Protein AF-A0A821RDU0-F1 (afdb_monomer_lite)

Secondary structure (DSSP, 8-state):
---TT--SSSTTPBPTT-EE--SSGGG---EE-HHHHHHHHHHHHTGGGGB-S-HHHH-TTPBPTT-EE--SSTT---EE-HHHHHHHHHHHHTHHHHB--SPPPPTTEEE--SSTT---EEEHHHHHHHHHHHHTGGGS----

Sequence (144 aa):
RRN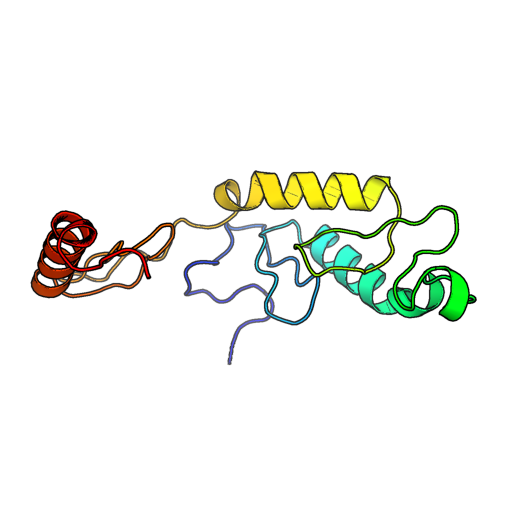PLGGDYGVDTCKQGYVWREAYSSNDHVCVLPETRTQARNDNNQAANRRNPSRFVYGPLTCQ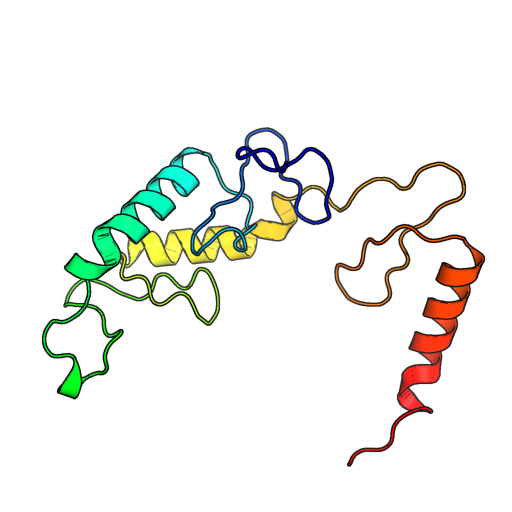NGFVWREADDYDYICVTPATRRQTSADNAAASSRSRPGHTCISGYYTRNAYLNDFVCVTVGVKIQVIIDNLAATSRWIYG

Structure (mmCIF, N/CA/C/O backbone):
data_AF-A0A821RDU0-F1
#
_entry.id   AF-A0A821RDU0-F1
#
loop_
_atom_site.group_PDB
_atom_site.id
_atom_site.type_symbol
_atom_site.label_atom_id
_atom_site.label_alt_id
_atom_site.label_comp_id
_atom_site.label_asym_id
_atom_site.label_entity_id
_atom_site.label_seq_id
_atom_site.pdbx_PDB_ins_code
_atom_site.Cartn_x
_atom_site.Cartn_y
_atom_site.Cartn_z
_atom_site.occupancy
_atom_site.B_iso_or_equiv
_atom_site.auth_seq_id
_atom_site.auth_comp_id
_atom_site.auth_asym_id
_atom_site.auth_atom_id
_atom_site.pdbx_PDB_model_num
ATOM 1 N N . ARG A 1 1 ? -0.500 18.670 12.626 1.00 35.50 1 ARG A N 1
ATOM 2 C CA . ARG A 1 1 ? 0.550 18.360 11.620 1.00 35.50 1 ARG A CA 1
ATOM 3 C C . ARG A 1 1 ? 0.952 16.903 11.826 1.00 35.50 1 ARG A C 1
ATOM 5 O O . ARG A 1 1 ? 1.185 16.545 12.970 1.00 35.50 1 ARG A O 1
ATOM 12 N N . ARG A 1 2 ? 0.917 16.060 10.785 1.00 41.12 2 ARG A N 1
ATOM 13 C CA . ARG A 1 2 ? 1.201 14.614 10.895 1.00 41.12 2 ARG A CA 1
ATOM 14 C C . ARG A 1 2 ? 2.714 14.373 10.999 1.00 41.12 2 ARG A C 1
ATOM 16 O O . ARG A 1 2 ? 3.472 15.035 10.296 1.00 41.12 2 ARG A O 1
ATOM 23 N N . ASN A 1 3 ? 3.122 13.489 11.912 1.00 39.72 3 ASN A N 1
ATOM 24 C CA . ASN A 1 3 ? 4.520 13.151 12.188 1.00 39.72 3 ASN A CA 1
ATOM 25 C C . ASN A 1 3 ? 5.080 12.273 11.047 1.00 39.72 3 ASN A C 1
ATOM 27 O O . ASN A 1 3 ? 4.481 11.235 10.762 1.00 39.72 3 ASN A O 1
ATOM 31 N N . PRO A 1 4 ? 6.210 12.640 10.415 1.00 42.38 4 PRO A N 1
ATOM 32 C CA . PRO A 1 4 ? 6.855 11.857 9.357 1.00 42.38 4 PRO A CA 1
ATOM 33 C C . PRO A 1 4 ? 7.444 10.515 9.830 1.00 42.38 4 PRO A C 1
ATOM 35 O O . PRO A 1 4 ? 8.150 9.870 9.069 1.00 42.38 4 PRO A O 1
ATOM 38 N N . LEU A 1 5 ? 7.206 10.076 11.067 1.00 46.34 5 LEU A N 1
ATOM 39 C CA . LEU A 1 5 ? 7.528 8.728 11.558 1.00 46.34 5 LEU A CA 1
ATOM 40 C C . LEU A 1 5 ? 6.304 7.790 11.604 1.00 46.34 5 LEU A C 1
ATOM 42 O O . LEU A 1 5 ? 6.412 6.680 12.114 1.00 46.34 5 LEU A O 1
ATOM 46 N N . GLY A 1 6 ? 5.160 8.220 11.058 1.00 45.56 6 GLY A N 1
ATOM 47 C CA . GLY A 1 6 ? 3.860 7.605 11.324 1.00 45.56 6 GLY A CA 1
ATOM 48 C C . GLY A 1 6 ? 3.299 8.197 12.615 1.00 45.56 6 GLY A C 1
ATOM 49 O O . GLY A 1 6 ? 3.903 8.096 13.677 1.00 45.56 6 GLY A O 1
ATOM 50 N N . GLY A 1 7 ? 2.187 8.922 12.517 1.00 40.19 7 GLY A N 1
ATOM 51 C CA . GLY A 1 7 ? 1.589 9.587 13.675 1.00 40.19 7 GLY A CA 1
ATOM 52 C C . GLY A 1 7 ? 1.084 8.600 14.732 1.00 40.19 7 GLY A C 1
ATOM 53 O O . GLY A 1 7 ? 0.632 7.503 14.405 1.00 40.19 7 GLY A O 1
ATOM 54 N N . ASP A 1 8 ? 1.088 9.047 15.991 1.00 41.47 8 ASP A N 1
ATOM 55 C CA . ASP A 1 8 ? 0.670 8.279 17.175 1.00 41.47 8 ASP A CA 1
ATOM 56 C C . ASP A 1 8 ? -0.808 7.830 17.160 1.00 41.47 8 ASP A C 1
ATOM 58 O O . ASP A 1 8 ? -1.220 7.050 18.017 1.00 41.47 8 ASP A O 1
ATOM 62 N N . TYR A 1 9 ? -1.616 8.289 16.193 1.00 44.44 9 TYR A N 1
ATOM 63 C CA . TYR A 1 9 ? -3.057 8.031 16.135 1.00 44.44 9 TYR A CA 1
ATOM 64 C C . TYR A 1 9 ? -3.545 7.811 14.691 1.00 44.44 9 TYR A C 1
ATOM 66 O O . TYR A 1 9 ? -3.431 8.706 13.850 1.00 44.44 9 TYR A O 1
ATOM 74 N N . GLY A 1 10 ? -4.114 6.630 14.414 1.00 52.09 10 GLY A N 1
ATOM 75 C CA . GLY A 1 10 ? -4.744 6.265 13.138 1.00 52.09 10 GLY A CA 1
ATOM 76 C C . GLY A 1 10 ? -4.881 4.749 12.946 1.00 52.09 10 GLY A C 1
ATOM 77 O O . GLY A 1 10 ? -4.314 3.969 13.702 1.00 52.09 10 GLY A O 1
ATOM 78 N N . VAL A 1 11 ? -5.649 4.319 11.940 1.00 54.44 11 VAL A N 1
ATOM 79 C CA . VAL A 1 11 ? -5.819 2.890 11.587 1.00 54.44 11 VAL A CA 1
ATOM 80 C C . VAL A 1 11 ? -4.557 2.254 11.001 1.00 54.44 11 VAL A C 1
ATOM 82 O O . VAL A 1 11 ? -4.405 1.038 11.043 1.00 54.44 11 VAL A O 1
ATOM 85 N N . ASP A 1 12 ? -3.628 3.094 10.544 1.00 62.03 12 ASP A N 1
ATOM 86 C CA . ASP A 1 12 ? -2.384 2.674 9.912 1.00 62.03 12 ASP A CA 1
ATOM 87 C C . ASP A 1 12 ? -1.159 2.855 10.826 1.00 62.03 12 ASP A C 1
ATOM 89 O O . ASP A 1 12 ? -0.027 2.838 10.354 1.00 62.03 12 ASP A O 1
ATOM 93 N N . THR A 1 13 ? -1.328 3.073 12.136 1.00 78.00 13 THR A N 1
ATOM 94 C CA . THR A 1 13 ? -0.182 3.281 13.039 1.00 78.00 13 THR A CA 1
ATOM 95 C C . THR A 1 13 ? 0.741 2.061 13.035 1.00 78.00 13 THR A C 1
ATOM 97 O O . THR A 1 13 ? 0.316 0.943 13.323 1.00 78.00 13 THR A O 1
ATOM 100 N N . CYS A 1 14 ? 2.029 2.265 12.762 1.00 84.50 14 CYS A N 1
ATOM 101 C CA . CYS A 1 14 ? 2.999 1.177 12.757 1.00 84.50 14 CYS A CA 1
ATOM 102 C C . CYS A 1 14 ? 3.358 0.691 14.165 1.00 84.50 14 CYS A C 1
ATOM 104 O O . CYS A 1 14 ? 3.366 1.450 15.138 1.00 84.50 14 CYS A O 1
ATOM 106 N N . LYS A 1 15 ? 3.666 -0.607 14.290 1.00 84.94 15 LYS A N 1
ATOM 107 C CA . LYS A 1 15 ? 4.288 -1.153 15.503 1.00 84.94 15 LYS A CA 1
ATOM 108 C C . LYS A 1 15 ? 5.652 -0.491 15.729 1.00 84.94 15 LYS A C 1
ATOM 110 O O . LYS A 1 15 ? 6.284 -0.012 14.793 1.00 84.94 15 LYS A O 1
ATOM 115 N N . GLN A 1 16 ? 6.120 -0.488 16.978 1.00 84.06 16 GLN A N 1
ATOM 116 C CA . GLN A 1 16 ? 7.438 0.060 17.312 1.00 84.06 16 GLN A CA 1
ATOM 117 C C . GLN A 1 16 ? 8.528 -0.603 16.454 1.00 84.06 16 GLN A C 1
ATOM 119 O O . GLN A 1 16 ? 8.521 -1.821 16.287 1.00 84.06 16 GLN A O 1
ATOM 124 N N . GLY A 1 17 ? 9.438 0.207 15.907 1.00 85.88 17 GLY A N 1
ATOM 125 C CA . GLY A 1 17 ? 10.486 -0.244 14.983 1.00 85.88 17 GLY A CA 1
ATOM 126 C C . GLY A 1 17 ? 10.076 -0.258 13.505 1.00 85.88 17 GLY A C 1
ATOM 127 O O . GLY A 1 17 ? 10.941 -0.431 12.653 1.00 85.88 17 GLY A O 1
ATOM 128 N N . TYR A 1 18 ? 8.799 -0.022 13.193 1.00 89.88 18 TYR A N 1
ATOM 129 C CA . TYR A 1 18 ? 8.298 0.117 11.827 1.00 89.88 18 TYR A CA 1
ATOM 130 C C . TYR A 1 18 ? 7.851 1.553 11.545 1.00 89.88 18 TYR A C 1
ATOM 132 O O . TYR A 1 18 ? 7.425 2.278 12.443 1.00 89.88 18 TYR A O 1
ATOM 140 N N . VAL A 1 19 ? 7.919 1.943 10.277 1.00 89.75 19 VAL A N 1
ATOM 141 C CA . VAL A 1 19 ? 7.466 3.235 9.749 1.00 89.75 19 VAL A CA 1
ATOM 142 C C . VAL A 1 19 ? 6.682 3.016 8.457 1.00 89.75 19 VAL A C 1
ATOM 144 O O . VAL A 1 19 ? 6.823 1.973 7.817 1.00 89.75 19 VAL A O 1
ATOM 147 N N . TRP A 1 20 ? 5.872 3.991 8.044 1.00 89.69 20 TRP A N 1
ATOM 148 C CA . TRP A 1 20 ? 5.238 3.951 6.724 1.00 89.69 20 TRP A CA 1
ATOM 149 C C . TRP A 1 20 ? 6.289 3.918 5.619 1.00 89.69 20 TRP A C 1
ATOM 151 O O . TRP A 1 20 ? 7.280 4.650 5.669 1.00 89.69 20 TRP A O 1
ATOM 161 N N . ARG A 1 21 ? 6.070 3.059 4.623 1.00 92.25 21 ARG A N 1
ATOM 162 C CA .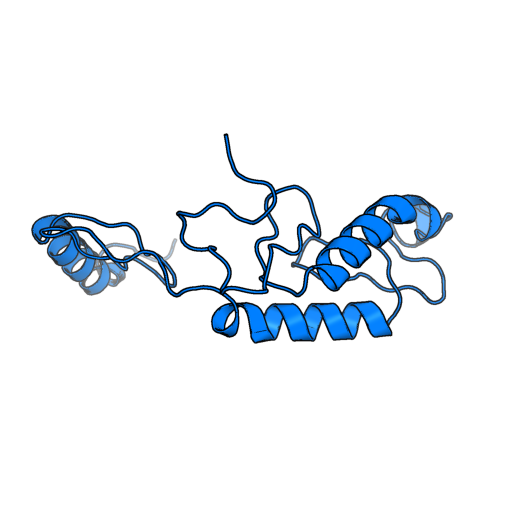 ARG A 1 21 ? 6.958 2.917 3.468 1.00 92.25 21 ARG A CA 1
ATOM 163 C C . ARG A 1 21 ? 6.968 4.164 2.587 1.00 92.25 21 ARG A C 1
ATOM 165 O O . ARG A 1 21 ? 8.028 4.488 2.058 1.00 92.25 21 ARG A O 1
ATOM 172 N N . GLU A 1 22 ? 5.841 4.868 2.462 1.00 90.19 22 GLU A N 1
ATOM 173 C CA . GLU A 1 22 ? 5.725 6.112 1.682 1.00 90.19 22 GLU A CA 1
ATOM 174 C C . GLU A 1 22 ? 6.188 5.943 0.216 1.00 90.19 22 GLU A C 1
ATOM 176 O O . GLU A 1 22 ? 6.834 6.817 -0.370 1.00 90.19 22 GLU A O 1
ATOM 181 N N . ALA A 1 23 ? 5.882 4.790 -0.389 1.00 85.88 23 ALA A N 1
ATOM 182 C CA . ALA A 1 23 ? 6.269 4.425 -1.746 1.00 85.88 23 ALA A CA 1
ATOM 183 C C . ALA A 1 23 ? 5.726 5.386 -2.806 1.00 85.88 23 ALA A C 1
ATOM 185 O O . ALA A 1 23 ? 6.431 5.674 -3.766 1.00 85.88 23 ALA A O 1
ATOM 186 N N . TYR A 1 24 ? 4.520 5.917 -2.649 1.00 79.25 24 TYR A N 1
ATOM 187 C CA . TYR A 1 24 ? 3.938 6.883 -3.576 1.00 79.25 24 TYR A CA 1
ATOM 188 C C . TYR A 1 24 ? 3.125 7.898 -2.782 1.00 79.25 24 TYR A C 1
ATOM 190 O O . TYR A 1 24 ? 2.125 7.572 -2.143 1.00 79.25 24 TYR A O 1
ATOM 198 N N . SER A 1 25 ? 3.551 9.163 -2.813 1.00 68.94 25 SER A N 1
ATOM 199 C CA . SER A 1 25 ? 2.949 10.228 -1.998 1.00 68.94 25 SER A CA 1
ATOM 200 C C . SER A 1 25 ? 2.777 9.823 -0.514 1.00 68.94 25 SER A C 1
ATOM 202 O O . SER A 1 25 ? 3.363 8.853 -0.039 1.00 68.94 25 SER A O 1
ATOM 204 N N . SER A 1 26 ? 2.001 10.577 0.258 1.00 64.81 26 SER A N 1
ATOM 205 C CA . SER A 1 26 ? 1.752 10.296 1.676 1.00 64.81 26 SER A CA 1
ATOM 206 C C . SER A 1 26 ? 0.625 9.280 1.918 1.00 64.81 26 SER A C 1
ATOM 208 O O . SER A 1 26 ? -0.016 9.376 2.956 1.00 64.81 26 SER A O 1
ATOM 210 N N . ASN A 1 27 ? 0.310 8.405 0.955 1.00 76.12 27 ASN A N 1
ATOM 211 C CA . ASN A 1 27 ? -0.842 7.490 1.043 1.00 76.12 27 ASN A CA 1
ATOM 212 C C . ASN A 1 27 ? -0.443 6.014 1.171 1.00 76.12 27 ASN A C 1
ATOM 214 O O . ASN A 1 27 ? -1.278 5.189 1.529 1.00 76.12 27 ASN A O 1
ATOM 218 N N . ASP A 1 28 ? 0.820 5.674 0.911 1.00 86.44 28 ASP A N 1
ATOM 219 C CA . ASP A 1 28 ? 1.328 4.328 1.158 1.00 86.44 28 ASP A CA 1
ATOM 220 C C . ASP A 1 28 ? 1.716 4.148 2.631 1.00 86.44 28 ASP A C 1
ATOM 222 O O . ASP A 1 28 ? 2.813 4.526 3.062 1.00 86.44 28 ASP A O 1
ATOM 226 N N . HIS A 1 29 ? 0.805 3.549 3.394 1.00 85.69 29 HIS A N 1
ATOM 227 C CA . HIS A 1 29 ? 0.972 3.310 4.826 1.00 85.69 29 HIS A CA 1
ATOM 228 C C . HIS A 1 29 ? 1.359 1.869 5.182 1.00 85.69 29 HIS A C 1
ATOM 230 O O . HIS A 1 29 ? 1.215 1.453 6.334 1.00 85.69 29 HIS A O 1
ATOM 236 N N . VAL A 1 30 ? 1.890 1.093 4.232 1.00 89.38 30 VAL A N 1
ATOM 237 C CA . VAL A 1 30 ? 2.449 -0.226 4.552 1.00 89.38 30 VAL A CA 1
ATOM 238 C C . VAL A 1 30 ? 3.610 -0.056 5.535 1.00 89.38 30 VAL A C 1
ATOM 240 O O . VAL A 1 30 ? 4.577 0.659 5.265 1.00 89.38 30 VAL A O 1
ATOM 243 N N . CYS A 1 31 ? 3.509 -0.704 6.696 1.00 90.56 31 CYS A N 1
ATOM 244 C CA . CYS A 1 31 ? 4.524 -0.630 7.740 1.00 90.56 31 CYS A CA 1
ATOM 245 C C . CYS A 1 31 ? 5.742 -1.492 7.387 1.00 90.56 31 CYS A C 1
ATOM 247 O O . CYS A 1 31 ? 5.645 -2.712 7.232 1.00 90.56 31 CYS A O 1
ATOM 249 N N . VAL A 1 32 ? 6.904 -0.852 7.290 1.00 93.69 32 VAL A N 1
ATOM 250 C CA . VAL A 1 32 ? 8.189 -1.452 6.906 1.00 93.69 32 VAL A CA 1
ATOM 251 C C . VAL A 1 32 ? 9.309 -0.974 7.825 1.00 93.69 32 VAL A C 1
ATOM 253 O O . VAL A 1 32 ? 9.105 -0.103 8.670 1.00 93.69 32 VAL A O 1
ATOM 256 N N . LEU A 1 33 ? 10.501 -1.549 7.678 1.00 94.00 33 LEU A N 1
ATOM 257 C CA . LEU A 1 33 ? 11.685 -1.057 8.375 1.00 94.00 33 LEU A CA 1
ATOM 258 C C . LEU A 1 33 ? 12.112 0.328 7.835 1.00 94.00 33 LEU A C 1
ATOM 260 O O . LEU A 1 33 ? 11.874 0.629 6.657 1.00 94.00 33 LEU A O 1
ATOM 264 N N . PRO A 1 34 ? 12.762 1.184 8.648 1.00 93.19 34 PRO A N 1
ATOM 265 C CA . PRO A 1 34 ? 13.231 2.505 8.215 1.00 93.19 34 PRO A CA 1
ATOM 266 C C . PRO A 1 34 ? 14.123 2.491 6.962 1.00 93.19 34 PRO A C 1
ATOM 268 O O . PRO A 1 34 ? 14.075 3.416 6.142 1.00 93.19 34 PRO A O 1
ATOM 271 N N . GLU A 1 35 ? 14.907 1.432 6.779 1.00 95.25 35 GLU A N 1
ATOM 272 C CA . GLU A 1 35 ? 15.771 1.222 5.618 1.00 95.25 35 GLU A CA 1
ATOM 273 C C . GLU A 1 35 ? 14.938 1.035 4.345 1.00 95.25 35 GLU A C 1
ATOM 275 O O . GLU A 1 35 ? 15.230 1.650 3.319 1.00 95.25 35 GLU A O 1
ATOM 280 N N . THR A 1 36 ? 13.845 0.271 4.419 1.00 96.19 36 THR A N 1
ATOM 281 C CA . THR A 1 36 ? 12.917 0.060 3.299 1.00 96.19 36 THR A CA 1
ATOM 282 C C . THR A 1 36 ? 12.217 1.356 2.896 1.00 96.19 36 THR A C 1
ATOM 284 O O . THR A 1 36 ? 12.077 1.630 1.706 1.00 96.19 36 THR A O 1
ATOM 287 N N . ARG A 1 37 ? 11.836 2.212 3.854 1.00 94.75 37 ARG A N 1
ATOM 288 C CA . ARG A 1 37 ? 11.315 3.556 3.540 1.00 94.75 37 ARG A CA 1
ATOM 289 C C . ARG A 1 37 ? 12.351 4.402 2.797 1.00 94.75 37 ARG A C 1
ATOM 291 O O . ARG A 1 37 ? 12.037 5.102 1.835 1.00 94.75 37 ARG A O 1
ATOM 298 N N . THR A 1 38 ? 13.605 4.338 3.239 1.00 95.06 38 THR A N 1
ATOM 299 C CA . THR A 1 38 ? 14.713 5.060 2.597 1.00 95.06 38 THR A CA 1
ATOM 300 C C . THR A 1 38 ? 14.936 4.557 1.171 1.00 95.06 38 THR A C 1
ATOM 302 O O . THR A 1 38 ? 15.068 5.355 0.243 1.00 95.06 38 THR A O 1
ATOM 305 N N . GLN A 1 39 ? 14.895 3.240 0.973 1.00 96.62 39 GLN A N 1
ATOM 306 C CA . GLN A 1 39 ? 14.959 2.621 -0.344 1.00 96.62 39 GLN A CA 1
ATOM 307 C C . GLN A 1 39 ? 13.797 3.074 -1.241 1.00 96.62 39 GLN A C 1
ATOM 309 O O . GLN A 1 39 ? 14.041 3.516 -2.361 1.00 96.62 39 GLN A O 1
ATOM 314 N N . ALA A 1 40 ? 12.556 3.043 -0.747 1.00 94.88 40 ALA A N 1
ATOM 315 C CA . ALA A 1 40 ? 11.378 3.461 -1.504 1.00 94.88 40 ALA A CA 1
ATOM 316 C C . ALA A 1 40 ? 11.489 4.918 -1.986 1.00 94.88 40 ALA A C 1
ATOM 318 O O . ALA A 1 40 ? 11.179 5.220 -3.139 1.00 94.88 40 ALA A O 1
ATOM 319 N N . ARG A 1 41 ? 12.018 5.811 -1.141 1.00 93.81 41 ARG A N 1
ATOM 320 C CA . ARG A 1 41 ? 12.305 7.204 -1.506 1.00 93.81 41 ARG A CA 1
ATOM 321 C C . ARG A 1 41 ? 13.374 7.316 -2.594 1.00 93.81 41 ARG A C 1
ATOM 323 O O . ARG A 1 41 ? 13.225 8.110 -3.521 1.00 93.81 41 ARG A O 1
ATOM 330 N N . ASN A 1 42 ? 14.433 6.516 -2.509 1.00 95.44 42 ASN A N 1
ATOM 331 C CA . ASN A 1 42 ? 15.477 6.479 -3.534 1.00 95.44 42 ASN A CA 1
ATOM 332 C C . ASN A 1 42 ? 14.946 5.943 -4.869 1.00 95.44 42 ASN A C 1
ATOM 334 O O . ASN A 1 42 ? 15.284 6.482 -5.922 1.00 95.44 42 ASN A O 1
ATOM 338 N N . ASP A 1 43 ? 14.081 4.930 -4.833 1.00 95.50 43 ASP A N 1
ATOM 339 C CA . ASP A 1 43 ? 13.422 4.388 -6.020 1.00 95.50 43 ASP A CA 1
ATOM 340 C C . ASP A 1 43 ? 12.540 5.444 -6.703 1.00 95.50 43 ASP A C 1
ATOM 342 O O . ASP A 1 43 ? 12.611 5.604 -7.923 1.00 95.50 43 ASP A O 1
ATOM 346 N N . ASN A 1 44 ? 11.811 6.246 -5.921 1.00 94.00 44 ASN A N 1
ATOM 347 C CA . ASN A 1 44 ? 11.027 7.372 -6.435 1.00 94.00 44 ASN A CA 1
ATOM 348 C C . ASN A 1 44 ? 11.909 8.432 -7.110 1.00 94.00 44 ASN A C 1
ATOM 350 O O . ASN A 1 44 ? 11.601 8.883 -8.212 1.00 94.00 44 ASN A O 1
ATOM 354 N N . ASN A 1 45 ? 13.037 8.788 -6.491 1.00 94.19 45 ASN A N 1
ATOM 355 C CA . ASN A 1 45 ? 13.984 9.757 -7.052 1.00 94.19 45 ASN A CA 1
ATOM 356 C C . ASN A 1 45 ? 14.616 9.273 -8.369 1.00 94.19 45 ASN A C 1
ATOM 358 O O . ASN A 1 45 ? 14.969 10.081 -9.224 1.00 94.19 45 ASN A O 1
ATOM 362 N N . GLN A 1 46 ? 14.751 7.957 -8.550 1.00 93.81 46 GLN A N 1
ATOM 363 C CA . GLN A 1 46 ? 15.324 7.343 -9.752 1.00 93.81 46 GLN A CA 1
ATOM 364 C C . GLN A 1 46 ? 14.276 6.970 -10.809 1.00 93.81 46 GLN A C 1
ATOM 366 O O . GLN A 1 46 ? 14.633 6.444 -11.865 1.00 93.81 46 GLN A O 1
ATOM 371 N N . ALA A 1 47 ? 12.992 7.242 -10.566 1.00 91.38 47 ALA A N 1
ATOM 372 C CA . ALA A 1 47 ? 11.903 6.783 -11.423 1.00 91.38 47 ALA A CA 1
ATOM 373 C C . ALA A 1 47 ? 12.052 7.234 -12.883 1.00 91.38 47 ALA A C 1
ATOM 375 O O . ALA A 1 47 ? 11.819 6.446 -13.798 1.00 91.38 47 ALA A O 1
ATOM 376 N N . ALA A 1 48 ? 12.482 8.478 -13.114 1.00 90.50 48 ALA A N 1
ATOM 377 C CA . ALA A 1 48 ? 12.691 9.004 -14.462 1.00 90.50 48 ALA A CA 1
ATOM 378 C C . ALA A 1 48 ? 13.812 8.267 -15.217 1.00 90.50 48 ALA A C 1
ATOM 380 O O . ALA A 1 48 ? 13.663 8.000 -16.407 1.00 90.50 48 ALA A O 1
ATOM 381 N N . ASN A 1 49 ? 14.883 7.881 -14.516 1.00 92.69 49 ASN A N 1
ATOM 382 C CA . ASN A 1 49 ? 16.065 7.226 -15.089 1.00 92.69 49 ASN A CA 1
ATOM 383 C C . ASN A 1 49 ? 15.839 5.747 -15.424 1.00 92.69 49 ASN A C 1
ATOM 385 O O . ASN A 1 49 ? 16.669 5.136 -16.086 1.00 92.69 49 ASN A O 1
ATOM 389 N N . ARG A 1 50 ? 14.752 5.151 -14.920 1.00 94.06 50 ARG A N 1
ATOM 390 C CA . ARG A 1 50 ? 14.463 3.714 -15.056 1.00 94.06 50 ARG A CA 1
ATOM 391 C C . ARG A 1 50 ? 13.283 3.409 -15.978 1.00 94.06 50 ARG A C 1
ATOM 393 O O . ARG A 1 50 ? 12.945 2.242 -16.185 1.00 94.06 50 ARG A O 1
ATOM 400 N N . ARG A 1 51 ? 12.650 4.443 -16.536 1.00 92.75 51 ARG A N 1
ATOM 401 C CA . ARG A 1 51 ? 11.603 4.309 -17.554 1.00 92.75 51 ARG A CA 1
ATOM 402 C C . ARG A 1 51 ? 12.223 4.147 -18.935 1.00 92.75 51 ARG A C 1
ATOM 404 O O . ARG A 1 51 ? 13.246 4.748 -19.242 1.00 92.75 51 ARG A O 1
ATOM 411 N N . ASN A 1 52 ? 11.565 3.365 -19.779 1.00 87.38 52 ASN A N 1
ATOM 412 C CA . ASN A 1 52 ? 11.956 3.193 -21.166 1.00 87.38 52 ASN A CA 1
ATOM 413 C C . ASN A 1 52 ? 11.842 4.545 -21.910 1.00 87.38 52 ASN A C 1
ATOM 415 O O . ASN A 1 52 ? 10.785 5.185 -21.850 1.00 87.38 52 ASN A O 1
ATOM 419 N N . PRO A 1 53 ? 12.897 5.005 -22.610 1.00 85.19 53 PRO A N 1
ATOM 420 C CA . PRO A 1 53 ? 12.840 6.248 -23.379 1.00 85.19 53 PRO A CA 1
ATOM 421 C C . PRO A 1 53 ? 11.858 6.175 -24.563 1.00 85.19 53 PRO A C 1
ATOM 423 O O . PRO A 1 53 ? 11.295 7.198 -24.952 1.00 85.19 53 PRO A O 1
ATOM 426 N N . SER A 1 54 ? 11.578 4.983 -25.101 1.00 85.31 54 SER A N 1
ATOM 427 C CA . SER A 1 54 ? 10.636 4.741 -26.205 1.00 85.31 54 SER A CA 1
ATOM 428 C C . SER A 1 54 ? 9.172 4.714 -25.735 1.00 85.31 54 SER A C 1
ATOM 430 O O . SER A 1 54 ? 8.466 3.712 -25.870 1.00 85.31 54 SER A O 1
ATOM 432 N N . ARG A 1 55 ? 8.696 5.845 -25.201 1.00 74.94 55 ARG A N 1
ATOM 433 C CA . ARG A 1 55 ? 7.376 5.990 -24.550 1.00 74.94 55 ARG A CA 1
ATOM 434 C C . ARG A 1 55 ? 6.165 5.732 -25.455 1.00 74.94 55 ARG A C 1
ATOM 436 O O . ARG A 1 55 ? 5.097 5.407 -24.949 1.00 74.94 55 ARG A O 1
ATOM 443 N N . PHE A 1 56 ? 6.315 5.872 -26.772 1.00 73.12 56 PHE A N 1
ATOM 444 C CA . PHE A 1 56 ? 5.214 5.736 -27.739 1.00 73.12 56 PHE A CA 1
ATOM 445 C C . PHE A 1 56 ? 4.991 4.305 -28.242 1.00 73.12 56 PHE A C 1
ATOM 447 O O . PHE A 1 56 ? 3.949 4.033 -28.824 1.00 73.12 56 PHE A O 1
ATOM 454 N N . VAL A 1 57 ? 5.951 3.399 -28.029 1.00 77.56 57 VAL A N 1
ATOM 455 C CA . VAL A 1 57 ? 5.865 2.014 -28.528 1.00 77.56 57 VAL A CA 1
ATOM 456 C C . VAL A 1 57 ? 5.272 1.090 -27.470 1.00 77.56 57 VAL A C 1
ATOM 458 O O . VAL A 1 57 ? 4.393 0.291 -27.765 1.00 77.56 57 VAL A O 1
ATOM 461 N N . TYR A 1 58 ? 5.739 1.220 -26.227 1.00 74.88 58 TYR A N 1
ATOM 462 C CA . TYR A 1 58 ? 5.364 0.317 -25.135 1.00 74.88 58 TYR A CA 1
ATOM 463 C C . TYR A 1 58 ? 4.483 0.978 -24.063 1.00 74.88 58 TYR A C 1
ATOM 465 O O . TYR A 1 58 ? 3.944 0.284 -23.203 1.00 74.88 58 TYR A O 1
ATOM 473 N N . GLY A 1 59 ? 4.325 2.305 -24.126 1.00 81.56 59 GLY A N 1
ATOM 474 C CA . GLY A 1 59 ? 3.598 3.119 -23.155 1.00 81.56 59 GLY A CA 1
ATOM 475 C C . GLY A 1 59 ? 4.514 4.016 -22.300 1.00 81.56 59 GLY A C 1
ATOM 476 O O . GLY A 1 59 ? 5.707 3.755 -22.137 1.00 81.56 59 GLY A O 1
ATOM 477 N N . PRO A 1 60 ? 3.976 5.103 -21.716 1.00 82.19 60 PRO A N 1
ATOM 478 C CA . PRO A 1 60 ? 4.772 6.118 -21.016 1.00 82.19 60 PRO A CA 1
ATOM 479 C C . PRO A 1 60 ? 5.349 5.665 -19.664 1.00 82.19 60 PRO A C 1
ATOM 481 O O . PRO A 1 60 ? 6.200 6.361 -19.101 1.00 82.19 60 PRO A O 1
ATOM 484 N N . LEU A 1 61 ? 4.881 4.532 -19.133 1.00 87.75 61 LEU A N 1
ATOM 485 C CA . LEU A 1 61 ? 5.275 3.987 -17.830 1.00 87.75 61 LEU A CA 1
ATOM 486 C C . LEU A 1 61 ? 6.071 2.681 -17.936 1.00 87.75 61 LEU A C 1
ATOM 488 O O . LEU A 1 61 ? 6.427 2.103 -16.912 1.00 87.75 61 LEU A O 1
ATOM 492 N N . THR A 1 62 ? 6.377 2.213 -19.146 1.00 93.06 62 THR A N 1
ATOM 493 C CA . THR A 1 62 ? 7.159 0.990 -19.350 1.00 93.06 62 THR A CA 1
ATOM 494 C C . THR A 1 62 ? 8.542 1.125 -18.725 1.00 93.06 62 THR A C 1
ATOM 496 O O . THR A 1 62 ? 9.210 2.149 -18.882 1.00 93.06 62 THR A O 1
ATOM 499 N N . CYS A 1 63 ? 8.999 0.076 -18.049 1.00 94.81 63 CYS A N 1
ATOM 500 C CA . CYS A 1 63 ? 10.350 0.030 -17.508 1.00 94.81 63 CYS A CA 1
ATOM 501 C C . CYS A 1 63 ? 11.392 -0.279 -18.580 1.00 94.81 63 CYS A C 1
ATOM 503 O O . CYS A 1 63 ? 11.125 -0.977 -19.559 1.00 94.81 63 CYS A O 1
ATOM 505 N N . GLN A 1 64 ? 12.598 0.256 -18.396 1.00 94.38 64 GLN A N 1
ATOM 506 C CA . GLN A 1 64 ? 13.746 -0.147 -19.202 1.00 94.38 64 GLN A CA 1
ATOM 507 C C . GLN A 1 64 ? 14.132 -1.609 -18.912 1.00 94.38 64 GLN A C 1
ATOM 509 O O . GLN A 1 64 ? 13.745 -2.171 -17.884 1.00 94.38 64 GLN A O 1
ATOM 514 N N . ASN A 1 65 ? 14.924 -2.221 -19.797 1.00 93.00 65 ASN A N 1
ATOM 515 C CA . ASN A 1 65 ? 15.389 -3.598 -19.609 1.00 93.00 65 ASN A CA 1
ATOM 516 C C . ASN A 1 65 ? 16.102 -3.762 -18.248 1.00 93.00 65 ASN A C 1
ATOM 518 O O . ASN A 1 65 ? 16.873 -2.897 -17.834 1.00 93.00 65 ASN A O 1
ATOM 522 N N . GLY A 1 66 ? 15.802 -4.853 -17.538 1.00 94.50 66 GLY A N 1
ATOM 523 C CA . GLY A 1 66 ? 16.319 -5.141 -16.197 1.00 94.50 66 GLY A CA 1
ATOM 524 C C . GLY A 1 66 ? 15.497 -4.546 -15.048 1.00 94.50 66 GLY A C 1
ATOM 525 O O . GLY A 1 66 ? 15.774 -4.855 -13.889 1.00 94.50 66 GLY A O 1
ATOM 526 N N . PHE A 1 67 ? 14.470 -3.744 -15.346 1.00 96.88 67 PHE A N 1
ATOM 527 C CA . PHE A 1 67 ? 13.568 -3.160 -14.356 1.00 96.88 67 PHE A CA 1
ATOM 528 C C . PHE A 1 67 ? 12.126 -3.623 -14.567 1.00 96.88 67 PHE A C 1
ATOM 530 O O . PHE A 1 67 ? 11.700 -3.935 -15.677 1.00 96.88 67 PHE A O 1
ATOM 537 N N . VAL A 1 68 ? 11.369 -3.647 -13.477 1.00 96.88 68 VAL A N 1
ATOM 538 C CA . VAL A 1 68 ? 9.950 -4.013 -13.428 1.00 96.88 68 VAL A CA 1
ATOM 539 C C . VAL A 1 68 ? 9.197 -3.006 -12.563 1.00 96.88 68 VAL A C 1
ATOM 541 O O . VAL A 1 68 ? 9.816 -2.317 -11.750 1.00 96.88 68 VAL A O 1
ATOM 544 N N . TRP A 1 69 ? 7.876 -2.914 -12.719 1.00 96.50 69 TRP A N 1
ATOM 545 C CA . TRP A 1 69 ? 7.053 -2.129 -11.798 1.00 96.50 69 TRP A CA 1
ATOM 546 C C . TRP A 1 69 ? 7.182 -2.669 -10.376 1.00 96.50 69 TRP A C 1
ATOM 548 O O . TRP A 1 69 ? 7.264 -3.881 -10.166 1.00 96.50 69 TRP A O 1
ATOM 558 N N . ARG A 1 70 ? 7.265 -1.755 -9.411 1.00 96.44 70 ARG A N 1
ATOM 559 C CA . ARG A 1 70 ? 7.439 -2.085 -7.998 1.00 96.44 70 ARG A CA 1
ATOM 560 C C . ARG A 1 70 ? 6.184 -2.704 -7.397 1.00 96.44 70 ARG A C 1
ATOM 562 O O . ARG A 1 70 ? 6.337 -3.607 -6.580 1.00 96.44 70 ARG A O 1
ATOM 569 N N . GLU A 1 71 ? 5.001 -2.264 -7.832 1.00 95.06 71 GLU A N 1
ATOM 570 C CA . GLU A 1 71 ? 3.704 -2.791 -7.381 1.00 95.06 71 GLU A CA 1
ATOM 571 C C . GLU A 1 71 ? 3.502 -2.634 -5.864 1.00 95.06 71 GLU A C 1
ATOM 573 O O . GLU A 1 71 ? 3.069 -3.553 -5.167 1.00 95.06 71 GLU A O 1
ATOM 578 N N . ALA A 1 72 ? 3.843 -1.456 -5.324 1.00 92.94 72 ALA A N 1
ATOM 579 C CA . ALA A 1 72 ? 3.465 -1.091 -3.959 1.00 92.94 72 ALA A CA 1
ATOM 580 C C . ALA A 1 72 ? 1.939 -1.089 -3.778 1.00 92.94 72 ALA A C 1
ATOM 582 O O . ALA A 1 72 ? 1.467 -1.507 -2.721 1.00 92.94 72 ALA A O 1
ATOM 583 N N . ASP A 1 73 ? 1.209 -0.689 -4.821 1.00 90.12 73 ASP A N 1
ATOM 584 C CA . ASP A 1 73 ? -0.224 -0.891 -5.035 1.00 90.12 73 ASP A CA 1
ATOM 585 C C . ASP A 1 73 ? -0.517 -1.100 -6.537 1.00 90.12 73 ASP A C 1
ATOM 587 O O . ASP A 1 73 ? 0.409 -1.233 -7.345 1.00 90.12 73 ASP A O 1
ATOM 591 N N . ASP A 1 74 ? -1.800 -1.098 -6.911 1.00 89.75 74 ASP A N 1
ATOM 592 C CA . ASP A 1 74 ? -2.262 -1.299 -8.292 1.00 89.75 74 ASP A CA 1
ATOM 593 C C . ASP A 1 74 ? -1.859 -0.166 -9.263 1.00 89.75 74 ASP A C 1
ATOM 595 O O . ASP A 1 74 ? -1.945 -0.331 -10.485 1.00 89.75 74 ASP A O 1
ATOM 599 N N . TYR A 1 75 ? -1.405 0.979 -8.742 1.00 89.75 75 TYR A N 1
ATOM 600 C CA . TYR A 1 75 ? -1.063 2.181 -9.510 1.00 89.75 75 TYR A CA 1
ATOM 601 C C . TYR A 1 75 ? 0.418 2.585 -9.381 1.00 89.75 75 TYR A C 1
ATOM 603 O O . TYR A 1 75 ? 0.854 3.585 -9.966 1.00 89.75 75 TYR A O 1
ATOM 611 N N . ASP A 1 76 ? 1.223 1.811 -8.652 1.00 93.19 76 ASP A N 1
ATOM 612 C CA . ASP A 1 76 ? 2.644 2.064 -8.446 1.00 93.19 76 ASP A CA 1
ATOM 613 C C . ASP A 1 76 ? 3.506 1.509 -9.587 1.00 93.19 76 ASP A C 1
ATOM 615 O O . ASP A 1 76 ? 4.106 0.431 -9.528 1.00 93.19 76 ASP A O 1
ATOM 619 N N . TYR A 1 77 ? 3.627 2.328 -10.628 1.00 92.75 77 TYR A N 1
ATOM 620 C CA . TYR A 1 77 ? 4.435 2.046 -11.816 1.00 92.75 77 TYR A CA 1
ATOM 621 C C . TYR A 1 77 ? 5.898 2.508 -11.694 1.00 92.75 77 TYR A C 1
ATOM 623 O O . TYR A 1 77 ? 6.565 2.777 -12.700 1.00 92.75 77 TYR A O 1
ATOM 631 N N . ILE A 1 78 ? 6.422 2.665 -10.475 1.00 94.56 78 ILE A N 1
ATOM 632 C CA . ILE A 1 78 ? 7.835 2.999 -10.263 1.00 94.56 78 ILE A CA 1
ATOM 633 C C . ILE A 1 78 ? 8.701 1.804 -10.667 1.00 94.56 78 ILE A C 1
ATOM 635 O O . ILE A 1 78 ? 8.498 0.682 -10.213 1.00 94.56 78 ILE A O 1
ATOM 639 N N . CYS A 1 79 ? 9.684 2.048 -11.534 1.00 96.31 79 CYS A N 1
ATOM 640 C CA . CYS A 1 79 ? 10.574 1.010 -12.036 1.00 96.31 79 CYS A CA 1
ATOM 641 C C . CYS A 1 79 ? 11.690 0.701 -11.031 1.00 96.31 79 CYS A C 1
ATOM 643 O O . CYS A 1 79 ? 12.478 1.572 -10.648 1.00 96.31 79 CYS A O 1
ATOM 645 N N . VAL A 1 80 ? 11.778 -0.563 -10.632 1.00 97.75 80 VAL A N 1
ATOM 646 C CA . VAL A 1 80 ? 12.728 -1.090 -9.646 1.00 97.75 80 VAL A CA 1
ATOM 647 C C . VAL A 1 80 ? 13.322 -2.412 -10.119 1.00 97.75 80 VAL A C 1
ATOM 649 O O . VAL A 1 80 ? 12.934 -2.954 -11.152 1.00 97.75 80 VAL A O 1
ATOM 652 N N . THR A 1 81 ? 14.290 -2.942 -9.376 1.00 97.81 81 THR A N 1
ATOM 653 C CA . THR A 1 81 ? 14.836 -4.270 -9.677 1.00 97.81 81 THR A CA 1
ATOM 654 C C . THR A 1 81 ? 13.800 -5.368 -9.382 1.00 97.81 81 THR A C 1
ATOM 656 O O . THR A 1 81 ? 12.959 -5.199 -8.493 1.00 97.81 81 THR A O 1
ATOM 659 N N . PRO A 1 82 ? 13.886 -6.547 -10.027 1.00 98.19 82 PRO A N 1
ATOM 660 C CA . PRO A 1 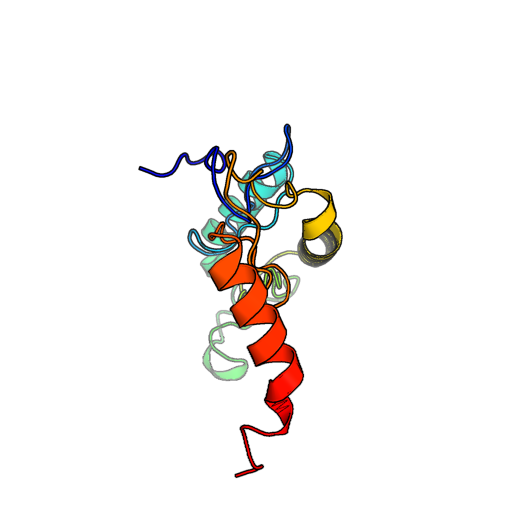82 ? 13.041 -7.688 -9.672 1.00 98.19 82 PRO A CA 1
ATOM 661 C C . PRO A 1 82 ? 13.155 -8.107 -8.199 1.00 98.19 82 PRO A C 1
ATOM 663 O O . PRO A 1 82 ? 12.186 -8.589 -7.619 1.00 98.19 82 PRO A O 1
ATOM 666 N N . ALA A 1 83 ? 14.322 -7.911 -7.574 1.00 98.19 83 ALA A N 1
ATOM 667 C CA . ALA A 1 83 ? 14.509 -8.170 -6.147 1.00 98.19 83 ALA A CA 1
ATOM 668 C C . ALA A 1 83 ? 13.694 -7.201 -5.280 1.00 98.19 83 ALA A C 1
ATOM 670 O O . ALA A 1 83 ? 13.005 -7.640 -4.362 1.00 98.19 83 ALA A O 1
ATOM 671 N N . THR A 1 84 ? 13.700 -5.910 -5.620 1.00 98.12 84 THR A N 1
ATOM 672 C CA . THR A 1 84 ? 12.882 -4.899 -4.944 1.00 98.12 84 THR A CA 1
ATOM 673 C C . THR A 1 84 ? 11.390 -5.195 -5.072 1.00 98.12 84 THR A C 1
ATOM 675 O O . THR A 1 84 ? 10.688 -5.123 -4.072 1.00 98.12 84 THR A O 1
ATOM 678 N N . ARG A 1 85 ? 10.899 -5.582 -6.258 1.00 98.06 85 ARG A N 1
ATOM 679 C CA . ARG A 1 85 ? 9.484 -5.963 -6.437 1.00 98.06 85 ARG A CA 1
ATOM 680 C C . ARG A 1 85 ? 9.091 -7.129 -5.522 1.00 98.06 85 ARG A C 1
ATOM 682 O O . ARG A 1 85 ? 8.045 -7.089 -4.882 1.00 98.06 85 ARG A O 1
ATOM 689 N N . ARG A 1 86 ? 9.952 -8.149 -5.395 1.00 98.25 86 ARG A N 1
ATOM 690 C CA . ARG A 1 86 ? 9.717 -9.264 -4.457 1.00 98.25 86 ARG A CA 1
ATOM 691 C C . ARG A 1 86 ? 9.676 -8.798 -3.000 1.00 98.25 86 ARG A C 1
ATOM 693 O O . ARG A 1 86 ? 8.801 -9.234 -2.260 1.00 98.25 86 ARG A O 1
ATOM 700 N N . GLN A 1 87 ? 10.577 -7.897 -2.605 1.00 97.94 87 GLN A N 1
ATOM 701 C CA . GLN A 1 87 ? 10.560 -7.291 -1.270 1.00 97.94 87 GLN A CA 1
ATOM 702 C C . GLN A 1 87 ? 9.259 -6.513 -1.028 1.00 97.94 87 GLN A C 1
ATOM 704 O O . GLN A 1 87 ? 8.608 -6.711 -0.009 1.00 97.94 87 GLN A O 1
ATOM 709 N N . THR A 1 88 ? 8.838 -5.688 -1.989 1.00 96.94 88 THR A N 1
ATOM 710 C CA . THR A 1 88 ? 7.582 -4.929 -1.927 1.00 96.94 88 THR A CA 1
ATOM 711 C C . THR A 1 88 ? 6.366 -5.838 -1.761 1.00 96.94 88 THR A C 1
ATOM 713 O O . THR A 1 88 ? 5.524 -5.572 -0.906 1.00 96.94 88 THR A O 1
ATOM 716 N N . SER A 1 89 ? 6.302 -6.945 -2.503 1.00 96.38 89 SER A N 1
ATOM 717 C CA . SER A 1 89 ? 5.240 -7.944 -2.349 1.00 96.38 89 SER A CA 1
ATOM 718 C C . SER A 1 89 ? 5.240 -8.579 -0.951 1.00 96.38 89 SER A C 1
ATOM 720 O O . SER A 1 89 ? 4.181 -8.695 -0.333 1.00 96.38 89 SER A O 1
ATOM 722 N N . ALA A 1 90 ? 6.414 -8.919 -0.409 1.00 96.75 90 ALA A N 1
ATOM 723 C CA . ALA A 1 90 ? 6.533 -9.438 0.953 1.00 96.75 90 ALA A CA 1
ATOM 724 C C . ALA A 1 90 ? 6.105 -8.405 2.012 1.00 96.75 90 ALA A C 1
ATOM 726 O O . ALA A 1 90 ? 5.467 -8.760 3.004 1.00 96.75 90 ALA A O 1
ATOM 727 N N . ASP A 1 91 ? 6.412 -7.125 1.796 1.00 94.62 91 ASP A N 1
ATOM 728 C CA . ASP A 1 91 ? 5.986 -6.036 2.675 1.00 94.62 91 ASP A CA 1
ATOM 729 C C . ASP A 1 91 ? 4.469 -5.836 2.651 1.00 94.62 91 ASP A C 1
ATOM 731 O O . ASP A 1 91 ? 3.861 -5.721 3.715 1.00 94.62 91 ASP A O 1
ATOM 735 N N . ASN A 1 92 ? 3.850 -5.873 1.467 1.00 92.06 92 ASN A N 1
ATOM 736 C CA . ASN A 1 92 ? 2.395 -5.809 1.314 1.00 92.06 92 ASN A CA 1
ATOM 737 C C . ASN A 1 92 ? 1.713 -6.987 2.029 1.00 92.06 92 ASN A C 1
ATOM 739 O O . ASN A 1 92 ? 0.759 -6.787 2.779 1.00 92.06 92 ASN A O 1
ATOM 743 N N . ALA A 1 93 ? 2.240 -8.206 1.872 1.00 91.06 93 ALA A N 1
ATOM 744 C CA . ALA A 1 93 ? 1.714 -9.396 2.543 1.00 91.06 93 ALA A CA 1
ATOM 745 C C . ALA A 1 93 ? 1.840 -9.322 4.078 1.00 91.06 93 ALA A C 1
ATOM 747 O O . ALA A 1 93 ? 0.994 -9.844 4.803 1.00 91.06 93 ALA A O 1
ATOM 748 N N . ALA A 1 94 ? 2.879 -8.655 4.585 1.00 88.69 94 ALA A N 1
ATOM 749 C CA . ALA A 1 94 ? 3.118 -8.483 6.014 1.00 88.69 94 ALA A CA 1
ATOM 750 C C . ALA A 1 94 ? 2.475 -7.215 6.609 1.00 88.69 94 ALA A C 1
ATOM 752 O O . ALA A 1 94 ? 2.629 -6.969 7.807 1.00 88.69 94 ALA A O 1
ATOM 753 N N . ALA A 1 95 ? 1.757 -6.408 5.821 1.00 84.00 95 ALA A N 1
ATOM 754 C CA . ALA A 1 95 ? 1.245 -5.108 6.257 1.00 84.00 95 ALA A CA 1
ATOM 755 C C . ALA A 1 95 ? 0.400 -5.208 7.542 1.00 84.00 95 ALA A C 1
ATOM 757 O O . ALA A 1 95 ? 0.637 -4.473 8.501 1.00 84.00 95 ALA A O 1
ATOM 758 N N . SER A 1 96 ? -0.512 -6.184 7.606 1.00 79.06 96 SER A N 1
ATOM 759 C CA . SER A 1 96 ? -1.397 -6.415 8.757 1.00 79.06 96 SER A CA 1
ATOM 760 C C . SER A 1 96 ? -0.664 -6.871 10.022 1.00 79.06 96 SER A C 1
ATOM 762 O O . SER A 1 96 ? -1.118 -6.606 11.133 1.00 79.06 96 SER A O 1
ATOM 764 N N . SER A 1 97 ? 0.480 -7.549 9.887 1.00 83.69 97 SER A N 1
ATOM 765 C CA . SER A 1 97 ? 1.261 -8.010 11.037 1.00 83.69 97 SER A CA 1
ATOM 766 C C . SER A 1 97 ? 2.184 -6.924 11.594 1.00 83.69 97 SER A C 1
ATOM 768 O O . SER A 1 97 ? 2.657 -7.051 12.727 1.00 83.69 97 SER A O 1
ATOM 770 N N . ARG A 1 98 ? 2.420 -5.845 10.838 1.00 85.38 98 ARG A N 1
ATOM 771 C CA . ARG A 1 98 ? 3.338 -4.746 11.182 1.00 85.38 98 ARG A CA 1
ATOM 772 C C . ARG A 1 98 ? 2.625 -3.450 11.565 1.00 85.38 98 ARG A C 1
ATOM 774 O O . ARG A 1 98 ? 3.242 -2.592 12.199 1.00 85.38 98 ARG A O 1
ATOM 781 N N . SER A 1 99 ? 1.339 -3.317 11.252 1.00 78.81 99 SER A N 1
ATOM 782 C CA . SER A 1 99 ? 0.479 -2.266 11.794 1.00 78.81 99 SER A CA 1
ATOM 783 C C . SER A 1 99 ? -0.061 -2.643 13.180 1.00 78.81 99 SER A C 1
ATOM 785 O O . SER A 1 99 ? -0.146 -3.815 13.562 1.00 78.81 99 SER A O 1
ATOM 787 N N . ARG A 1 100 ? -0.380 -1.635 13.994 1.00 68.56 100 ARG A N 1
ATOM 788 C CA . ARG A 1 100 ? -1.183 -1.811 15.204 1.00 68.56 100 ARG A CA 1
ATOM 789 C C . ARG A 1 100 ? -2.645 -1.954 14.766 1.00 68.56 100 ARG A C 1
ATOM 791 O O . ARG A 1 100 ? -3.093 -1.146 13.956 1.00 68.56 100 ARG A O 1
ATOM 798 N N . PRO A 1 101 ? -3.387 -2.955 15.270 1.00 57.94 101 PRO A N 1
ATOM 799 C CA . PRO A 1 101 ? -4.795 -3.123 14.935 1.00 57.94 101 PRO A CA 1
ATOM 800 C C . PRO A 1 101 ? -5.599 -1.978 15.550 1.00 57.94 101 PRO A C 1
ATOM 802 O O . PRO A 1 101 ? -6.012 -2.057 16.702 1.00 57.94 101 PRO A O 1
ATOM 805 N N . GLY A 1 102 ? -5.778 -0.902 14.786 1.00 62.78 102 GLY A N 1
ATOM 806 C CA . GLY A 1 102 ? -6.526 0.272 15.208 1.00 62.78 102 GLY A CA 1
ATOM 807 C C . GLY A 1 102 ? -6.024 0.916 16.507 1.00 62.78 102 GLY A C 1
ATOM 808 O O . GLY A 1 102 ? -5.026 0.543 17.122 1.00 62.78 102 GLY A O 1
ATOM 809 N N . HIS A 1 103 ? -6.745 1.948 16.913 1.00 64.94 103 HIS A N 1
ATOM 810 C CA . HIS A 1 103 ? -6.617 2.589 18.213 1.00 64.94 103 HIS A CA 1
ATOM 811 C C . HIS A 1 103 ? -7.594 1.922 19.191 1.00 64.94 103 HIS A C 1
ATOM 813 O O . HIS A 1 103 ? -8.664 1.462 18.790 1.00 64.94 103 HIS A O 1
ATOM 819 N N . THR A 1 104 ? -7.264 1.889 20.483 1.00 71.50 104 THR A N 1
ATOM 820 C CA . THR A 1 104 ? -8.244 1.515 21.511 1.00 71.50 104 THR A CA 1
ATOM 821 C C . THR A 1 104 ? -9.227 2.667 21.687 1.00 71.50 104 THR A C 1
ATOM 823 O O . THR A 1 104 ? -8.810 3.803 21.924 1.00 71.50 104 THR A O 1
ATOM 826 N N . CYS A 1 105 ? -10.529 2.396 21.579 1.00 79.44 105 CYS A N 1
ATOM 827 C CA . C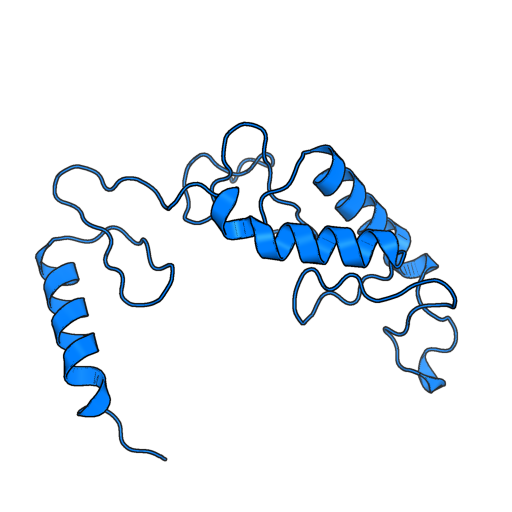YS A 1 105 ? -11.538 3.412 21.858 1.00 79.44 105 CYS A CA 1
ATOM 828 C C . CYS A 1 105 ? -11.508 3.816 23.337 1.00 79.44 105 CYS A C 1
ATOM 830 O O . CYS A 1 105 ? -11.361 2.968 24.218 1.00 79.44 105 CYS A O 1
ATOM 832 N N . ILE A 1 106 ? -11.659 5.115 23.607 1.00 82.81 106 ILE A N 1
ATOM 833 C CA . ILE A 1 106 ? -11.827 5.620 24.974 1.00 82.81 106 ILE A CA 1
ATOM 834 C C . ILE A 1 106 ? -13.102 5.040 25.609 1.00 82.81 106 ILE A C 1
ATOM 836 O O . ILE A 1 106 ? -14.004 4.582 24.904 1.00 82.81 106 ILE A O 1
ATOM 840 N N . SER A 1 107 ? -13.192 5.085 26.941 1.00 86.88 107 SER A N 1
ATOM 841 C CA . SER A 1 107 ? -14.356 4.572 27.676 1.00 86.88 107 SER A CA 1
ATOM 842 C C . SER A 1 107 ? -15.675 5.134 27.123 1.00 86.88 107 SER A C 1
ATOM 844 O O . SER A 1 107 ? -15.797 6.338 26.893 1.00 86.88 107 SER A O 1
ATOM 846 N N . GLY A 1 108 ? -16.652 4.253 26.887 1.00 87.25 108 GLY A N 1
ATOM 847 C CA . GLY A 1 108 ? -17.956 4.589 26.299 1.00 87.25 108 GLY A CA 1
ATOM 848 C C . GLY A 1 108 ? -18.019 4.550 24.765 1.00 87.25 108 GLY A C 1
ATOM 849 O O . GLY A 1 108 ? -19.109 4.683 24.205 1.00 87.25 108 GLY A O 1
ATOM 850 N N . TYR A 1 109 ? -16.891 4.327 24.085 1.00 89.25 109 TYR A N 1
ATOM 851 C CA . TYR A 1 109 ? -16.815 4.225 22.628 1.00 89.25 109 TYR A CA 1
ATOM 852 C C . TYR A 1 109 ? -16.320 2.852 22.175 1.00 89.25 109 TYR A C 1
ATOM 854 O O . TYR A 1 109 ? -15.583 2.163 22.877 1.00 89.25 109 TYR A O 1
ATOM 862 N N . TYR A 1 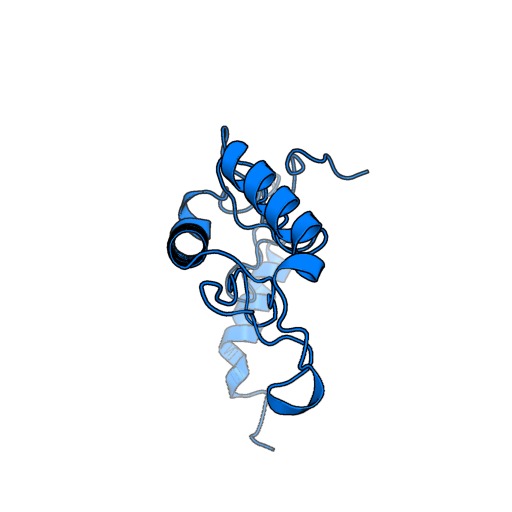110 ? -16.720 2.465 20.965 1.00 86.50 110 TYR A N 1
ATOM 863 C CA . TYR A 1 110 ? -16.451 1.153 20.390 1.00 86.50 110 TYR A CA 1
ATOM 864 C C . TYR A 1 110 ? -16.147 1.273 18.900 1.00 86.50 110 TYR A C 1
ATOM 866 O O . TYR A 1 110 ? -16.741 2.100 18.211 1.00 86.50 110 TYR A O 1
ATOM 874 N N . THR A 1 111 ? -15.274 0.409 18.383 1.00 86.56 111 THR A N 1
ATOM 875 C CA . THR A 1 111 ? -15.039 0.304 16.938 1.00 86.56 111 THR A CA 1
ATOM 876 C C . THR A 1 111 ? -16.341 -0.060 16.231 1.00 86.56 111 THR A C 1
ATOM 878 O O . THR A 1 111 ? -17.015 -1.023 16.626 1.00 86.56 111 THR A O 1
ATOM 881 N N . ARG A 1 112 ? -16.723 0.732 15.221 1.00 89.62 112 ARG A N 1
ATOM 882 C CA . ARG A 1 112 ? -17.996 0.559 14.512 1.00 89.62 112 ARG A CA 1
ATOM 883 C C . ARG A 1 112 ? -17.995 -0.650 13.575 1.00 89.62 112 ARG A C 1
ATOM 885 O O . ARG A 1 112 ? -19.031 -1.291 13.462 1.00 89.62 112 ARG A O 1
ATOM 892 N N . ASN A 1 113 ? -16.848 -0.996 12.979 1.00 85.25 113 ASN A N 1
ATOM 893 C CA . ASN A 1 113 ? -16.667 -2.161 12.106 1.00 85.25 113 ASN A CA 1
ATOM 894 C C . ASN A 1 113 ? -17.714 -2.257 10.975 1.00 85.25 113 ASN A C 1
ATOM 896 O O . ASN A 1 113 ? -18.268 -3.331 10.742 1.00 85.25 113 ASN A O 1
ATOM 900 N N . ALA A 1 114 ? -18.018 -1.156 10.278 1.00 84.88 114 ALA A N 1
ATOM 901 C CA . ALA A 1 114 ? -19.008 -1.174 9.199 1.00 84.88 114 ALA A CA 1
ATOM 902 C C . ALA A 1 114 ? -18.542 -1.998 7.989 1.00 84.88 114 ALA A C 1
ATOM 904 O O . ALA A 1 114 ? -19.364 -2.594 7.302 1.00 84.88 114 ALA A O 1
ATOM 905 N N . TYR A 1 115 ? -17.231 -2.070 7.758 1.00 82.38 115 TYR A N 1
ATOM 906 C CA . TYR A 1 115 ? -16.585 -2.908 6.747 1.00 82.38 115 TYR A CA 1
ATOM 907 C C . TYR A 1 115 ? -15.179 -3.322 7.216 1.00 82.38 115 TYR A C 1
ATOM 909 O O . TYR A 1 115 ? -14.738 -2.955 8.310 1.00 82.38 115 TYR A O 1
ATOM 917 N N . LEU A 1 116 ? -14.470 -4.117 6.405 1.00 72.12 116 LEU A N 1
ATOM 918 C CA . LEU A 1 116 ? -13.117 -4.580 6.720 1.00 72.12 116 LEU A CA 1
ATOM 919 C C . LEU A 1 116 ? -12.183 -3.387 7.005 1.00 72.12 116 LEU A C 1
ATOM 921 O O . LEU A 1 116 ? -12.084 -2.469 6.198 1.00 72.12 116 LEU A O 1
ATOM 925 N N . ASN A 1 117 ? -11.485 -3.427 8.142 1.00 65.75 117 ASN A N 1
ATOM 926 C CA . ASN A 1 117 ? -10.576 -2.378 8.633 1.00 65.75 117 ASN A CA 1
ATOM 927 C C . ASN A 1 117 ? -11.228 -1.035 9.027 1.00 65.75 117 ASN A C 1
ATOM 929 O O . ASN A 1 117 ? -10.539 -0.026 9.177 1.00 65.75 117 ASN A O 1
ATOM 933 N N . ASP A 1 118 ? -12.541 -1.002 9.254 1.00 77.81 118 ASP A N 1
ATOM 934 C CA . ASP A 1 118 ? -13.225 0.188 9.758 1.00 77.81 118 ASP A CA 1
ATOM 935 C C . ASP A 1 118 ? -13.185 0.294 11.292 1.00 77.81 118 ASP A C 1
ATOM 937 O O . ASP A 1 118 ? -14.085 -0.151 12.010 1.00 77.81 118 ASP A O 1
ATOM 941 N N . PHE A 1 119 ? -12.137 0.933 11.805 1.00 77.31 119 PHE A N 1
ATOM 942 C CA . PHE A 1 119 ? -11.905 1.066 13.246 1.00 77.31 119 PHE A CA 1
ATOM 943 C C . PHE A 1 119 ? -12.405 2.387 13.847 1.00 77.31 119 PHE A C 1
ATOM 945 O O . PHE A 1 119 ? -11.958 2.766 14.924 1.00 77.31 119 PHE A O 1
ATOM 952 N N . VAL A 1 120 ? -13.307 3.118 13.184 1.00 83.06 120 VAL A N 1
ATOM 953 C CA . VAL A 1 120 ? -13.830 4.387 13.725 1.00 83.06 120 VAL A CA 1
ATOM 954 C C . VAL A 1 120 ? -14.560 4.139 15.050 1.00 83.06 120 VAL A C 1
ATOM 956 O O . VAL A 1 120 ? -15.475 3.316 15.116 1.00 83.06 120 VAL A O 1
ATOM 959 N N . CYS A 1 121 ? -14.172 4.865 16.100 1.00 85.94 121 CYS A N 1
ATOM 960 C CA . CYS A 1 121 ? -14.828 4.809 17.403 1.00 85.94 121 CYS A CA 1
ATOM 961 C C . CYS A 1 121 ? -16.155 5.577 17.400 1.00 85.94 121 CYS A C 1
ATOM 963 O O . CYS A 1 121 ? -16.197 6.773 17.120 1.00 85.94 121 CYS A O 1
ATOM 965 N N . VAL A 1 122 ? -17.237 4.893 17.763 1.00 90.44 122 VAL A N 1
ATOM 966 C CA . VAL A 1 122 ? -18.598 5.437 17.852 1.00 90.44 122 VAL A CA 1
ATOM 967 C C . VAL A 1 122 ? -19.259 5.020 19.168 1.00 90.44 122 VAL A C 1
ATOM 969 O O . VAL A 1 122 ? -18.749 4.155 19.881 1.00 90.44 122 VAL A O 1
ATOM 972 N N . THR A 1 123 ? -20.398 5.621 19.508 1.00 95.62 123 THR A N 1
ATOM 973 C CA . THR A 1 123 ? -21.192 5.191 20.669 1.00 95.62 123 THR A CA 1
ATOM 974 C C . THR A 1 123 ? -21.780 3.794 20.450 1.00 95.62 123 THR A C 1
ATOM 976 O O . THR A 1 123 ? -21.934 3.335 19.314 1.00 95.62 123 THR A O 1
ATOM 979 N N . VAL A 1 124 ? -22.173 3.116 21.534 1.00 92.94 124 VAL A N 1
ATOM 980 C CA . VAL A 1 124 ? -22.792 1.781 21.442 1.00 92.94 124 VAL A CA 1
ATOM 981 C C . VAL A 1 124 ? -24.036 1.767 20.543 1.00 92.94 124 VAL A C 1
ATOM 983 O O . VAL A 1 124 ? -24.226 0.818 19.788 1.00 92.94 124 VAL A O 1
ATOM 986 N N . GLY A 1 125 ? -24.833 2.843 20.546 1.00 95.00 125 GLY A N 1
ATOM 987 C CA . GLY A 1 125 ? -26.025 2.956 19.701 1.00 95.00 125 GLY A CA 1
ATOM 988 C C . GLY A 1 125 ? -25.695 2.922 18.208 1.00 95.00 125 GLY A C 1
ATOM 989 O O . GLY A 1 125 ? -26.307 2.168 17.459 1.00 95.00 125 GLY A O 1
ATOM 990 N N . VAL A 1 126 ? -24.669 3.664 17.781 1.00 96.25 126 VAL A N 1
ATOM 991 C CA . VAL A 1 126 ? -24.227 3.660 16.376 1.00 96.25 126 VAL A CA 1
ATOM 992 C C . VAL A 1 126 ? -23.642 2.303 15.995 1.00 96.25 126 VAL A C 1
ATOM 994 O O . VAL A 1 126 ? -23.937 1.798 14.918 1.00 96.25 126 VAL A O 1
ATOM 997 N N . LYS A 1 127 ? -22.855 1.676 16.879 1.00 93.88 127 LYS A N 1
ATOM 998 C CA . LYS A 1 127 ? -22.319 0.331 16.627 1.00 93.88 127 LYS A CA 1
ATOM 999 C C . LYS A 1 127 ? -23.435 -0.694 16.406 1.00 93.88 127 LYS A C 1
ATOM 1001 O O . LYS A 1 127 ? -23.341 -1.502 15.488 1.00 93.88 127 LYS A O 1
ATOM 1006 N N . ILE A 1 128 ? -24.491 -0.648 17.217 1.00 93.56 128 ILE A N 1
ATOM 1007 C CA . ILE A 1 128 ? -25.659 -1.524 17.060 1.00 93.56 128 ILE A CA 1
ATOM 1008 C C . ILE A 1 128 ? -26.381 -1.230 15.741 1.00 93.56 128 ILE A C 1
ATOM 1010 O O . ILE A 1 128 ? -26.706 -2.165 15.013 1.00 93.56 128 ILE A O 1
ATOM 1014 N N . GLN A 1 129 ? -26.575 0.045 15.395 1.00 95.62 129 GLN A N 1
ATOM 1015 C CA . GLN A 1 129 ? -27.224 0.418 14.138 1.00 95.62 129 GLN A CA 1
ATOM 1016 C C . GLN A 1 129 ? -26.451 -0.097 12.917 1.00 95.62 129 GLN A C 1
ATOM 1018 O O . GLN A 1 129 ? -27.053 -0.669 12.016 1.00 95.62 129 GLN A O 1
ATOM 1023 N N . VAL A 1 130 ? -25.119 0.014 12.921 1.00 93.56 130 VAL A N 1
ATOM 1024 C CA . VAL A 1 130 ? -24.259 -0.511 11.846 1.00 93.56 130 VAL A CA 1
ATOM 1025 C C . VAL A 1 130 ? -24.421 -2.025 11.679 1.00 93.56 130 VAL A C 1
ATOM 1027 O O . VAL A 1 130 ? -24.494 -2.513 10.554 1.00 93.56 130 VAL A O 1
ATOM 1030 N N . ILE A 1 131 ? -24.527 -2.779 12.780 1.00 88.75 131 ILE A N 1
ATOM 1031 C CA . ILE A 1 131 ? -24.785 -4.226 12.723 1.00 88.75 131 ILE A CA 1
ATOM 1032 C C . ILE A 1 131 ? -26.141 -4.498 12.058 1.00 88.75 131 ILE A C 1
ATOM 1034 O O . ILE A 1 131 ? -26.229 -5.348 11.175 1.00 88.75 131 ILE A O 1
ATOM 1038 N N . ILE A 1 132 ? -27.183 -3.759 12.447 1.00 92.94 132 ILE A N 1
ATOM 1039 C CA . ILE A 1 132 ? -28.527 -3.888 11.867 1.00 92.94 132 ILE A CA 1
ATOM 1040 C C . ILE A 1 132 ? -28.511 -3.554 10.369 1.00 92.94 132 ILE A C 1
ATOM 1042 O O . ILE A 1 132 ? -29.111 -4.274 9.573 1.00 92.94 132 ILE A O 1
ATOM 1046 N N . ASP A 1 133 ? -27.809 -2.493 9.975 1.00 92.94 133 ASP A N 1
ATOM 1047 C CA . ASP A 1 133 ? -27.710 -2.065 8.580 1.00 92.94 133 ASP A CA 1
ATOM 1048 C C . ASP A 1 133 ? -26.994 -3.106 7.715 1.00 92.94 133 ASP A C 1
ATOM 1050 O O . ASP A 1 133 ? -27.481 -3.429 6.632 1.00 92.94 133 ASP A O 1
ATOM 1054 N N . ASN A 1 134 ? -25.903 -3.691 8.218 1.00 89.69 134 ASN A N 1
ATOM 1055 C CA . ASN A 1 134 ? -25.167 -4.748 7.525 1.00 89.69 134 ASN A CA 1
ATOM 1056 C C . ASN A 1 134 ? -25.987 -6.042 7.398 1.00 89.69 134 ASN A C 1
ATOM 1058 O O . ASN A 1 134 ? -25.964 -6.676 6.345 1.00 89.69 134 ASN A O 1
ATOM 1062 N N . LEU A 1 135 ? -26.749 -6.420 8.432 1.00 90.56 135 LEU A N 1
ATOM 1063 C CA . LEU A 1 135 ? -27.650 -7.580 8.381 1.00 90.56 135 LEU A CA 1
ATOM 1064 C C . LEU A 1 135 ? -28.801 -7.385 7.386 1.00 90.56 135 LEU A C 1
ATOM 1066 O O . LEU A 1 135 ? -29.224 -8.338 6.739 1.00 90.56 135 LEU A O 1
ATOM 1070 N N . ALA A 1 136 ? -29.296 -6.156 7.249 1.00 92.56 136 ALA A N 1
ATOM 1071 C CA . ALA A 1 136 ? -30.364 -5.808 6.318 1.00 92.56 136 ALA A CA 1
ATOM 1072 C C . ALA A 1 136 ? -29.850 -5.406 4.924 1.00 92.56 136 ALA A C 1
ATOM 1074 O O . ALA A 1 136 ? -30.650 -5.018 4.074 1.00 92.56 136 ALA A O 1
ATOM 1075 N N . ALA A 1 137 ? -28.537 -5.459 4.669 1.00 88.31 137 ALA A N 1
ATOM 1076 C CA . ALA A 1 137 ? -27.956 -4.901 3.452 1.00 88.31 137 ALA A CA 1
ATOM 1077 C C . ALA A 1 137 ? -28.583 -5.509 2.189 1.00 88.31 137 ALA A C 1
ATOM 1079 O O . ALA A 1 137 ? -29.014 -4.773 1.308 1.00 88.31 137 ALA A O 1
ATOM 1080 N N . THR A 1 138 ? -28.723 -6.835 2.129 1.00 86.81 138 THR A N 1
ATOM 1081 C CA . THR A 1 138 ? -29.281 -7.557 0.970 1.00 86.81 138 THR A CA 1
ATOM 1082 C C . THR A 1 138 ? -30.751 -7.253 0.687 1.00 86.81 138 THR A C 1
ATOM 1084 O O . THR A 1 138 ? -31.204 -7.492 -0.425 1.00 86.81 138 THR A O 1
ATOM 1087 N N . SER A 1 139 ? -31.500 -6.704 1.649 1.00 89.50 139 SER A N 1
ATOM 1088 C CA . SER A 1 139 ? -32.899 -6.306 1.451 1.00 89.50 139 SER A CA 1
ATOM 1089 C C . SER A 1 139 ? -33.063 -4.830 1.072 1.00 89.50 139 SER A C 1
ATOM 1091 O O . SER A 1 139 ? -34.190 -4.346 0.993 1.00 89.50 139 SER A O 1
ATOM 1093 N N . ARG A 1 140 ? -31.963 -4.082 0.910 1.00 88.25 140 ARG A N 1
ATOM 1094 C CA . ARG A 1 140 ? -31.967 -2.623 0.690 1.00 88.25 140 ARG A CA 1
ATOM 1095 C C . ARG A 1 140 ? -31.377 -2.197 -0.656 1.00 88.25 140 ARG A C 1
ATOM 1097 O O . ARG A 1 140 ? -31.325 -1.003 -0.936 1.00 88.25 140 ARG A O 1
ATOM 1104 N N . TRP A 1 141 ? -30.954 -3.144 -1.489 1.00 85.81 141 TRP A N 1
ATOM 1105 C CA . TRP A 1 141 ? -30.535 -2.890 -2.866 1.00 85.81 141 TRP A CA 1
ATOM 1106 C C . TRP A 1 141 ? -31.114 -3.956 -3.802 1.00 85.81 141 TRP A C 1
ATOM 1108 O O . TRP A 1 141 ? -31.363 -5.088 -3.397 1.00 85.81 141 TRP A O 1
ATOM 1118 N N . ILE A 1 142 ? -31.335 -3.574 -5.057 1.00 85.12 142 ILE A N 1
ATOM 1119 C CA . ILE A 1 142 ? -31.610 -4.485 -6.173 1.00 85.12 142 ILE A CA 1
ATOM 1120 C C . ILE A 1 142 ? -30.451 -4.363 -7.164 1.00 85.12 142 ILE A C 1
ATOM 1122 O O . ILE A 1 142 ? -29.841 -3.295 -7.249 1.00 85.12 142 ILE A O 1
ATOM 1126 N N . TYR A 1 143 ? -30.117 -5.437 -7.885 1.00 72.12 143 TYR A N 1
ATOM 1127 C CA . TYR A 1 143 ? -29.176 -5.328 -9.004 1.00 72.12 143 TYR A CA 1
ATOM 1128 C C . TYR A 1 143 ? -29.750 -4.356 -10.044 1.00 72.12 143 TYR A C 1
ATOM 1130 O O . TYR A 1 143 ? -30.914 -4.490 -10.427 1.00 72.12 143 TYR A O 1
ATOM 1138 N N . GLY A 1 144 ? -28.942 -3.371 -10.436 1.00 67.44 144 GLY A N 1
ATOM 1139 C CA . GLY A 1 144 ? -29.216 -2.459 -11.548 1.00 67.44 144 GLY A CA 1
ATOM 1140 C C . GLY A 1 144 ? -28.592 -2.959 -12.837 1.00 67.44 144 GLY A C 1
ATOM 1141 O O . GLY A 1 144 ? -27.509 -3.585 -12.746 1.00 67.44 144 GLY A O 1
#

pLDDT: mean 84.46, std 14.54, range [35.5, 98.25]

Foldseek 3Di:
DADQQARPADQLRFDPQWGFLCLDHPPRSQTDHPVSSVVSVVLVVCQVVQADPPCPPPHVLHGDPQWAFLCLDPPRSRTDHPVNSVVSVVSVVCRVVGGDRHDDDDPQWFQLCLDPSRRDTDGPVSSVVSVVCSVCVVVVDDDD

Radius of gyration: 19.88 Å; chains: 1; bounding box: 49×28×56 Å